Protein AF-A0A261Q5J0-F1 (afdb_monomer)

Nearest PDB structures (foldseek):
  4a2l-assembly2_C  TM=9.637E-01  e=1.304E-03  Bacteroides thetaiotaomicron VPI-5482
  4a2l-assembly2_D  TM=9.680E-01  e=1.784E-03  Bacteroides thetaiotaomicron VPI-5482
  4a2l-assembly1_A  TM=9.656E-01  e=1.675E-03  Bacteroides thetaiotaomicron VPI-5482
  4a2l-assembly1_B  TM=9.651E-01  e=2.022E-03  Bacteroides thetaiotaomicron VPI-5482
  4a2l-assembly3_F  TM=9.656E-01  e=2.153E-03  Bacteroides thetaiotaomicron VPI-5482

Solvent-accessible surface area (backbone atoms only — not comparable to full-atom values): 5368 Å² total; per-residue (Å²): 114,72,67,60,53,51,54,51,53,52,53,52,57,57,66,72,63,70,73,71,89,69,75,81,78,74,80,87,74,83,86,86,83,38,58,92,64,50,40,73,41,85,54,67,80,46,76,51,69,52,96,88,66,36,38,38,35,40,27,82,61,34,39,34,40,32,75,89,82,52,51,48,80,48,70,91,61,78,76,73,73,78,115

Mean predicted aligned error: 11.01 Å

Radius of gyration: 28.64 Å; Cα contacts (8 Å, |Δi|>4): 89; chains: 1; bounding box: 64×30×75 Å

Foldseek 3Di:
DVVVVVVVVVVVVVVVPPPDPDDPPPPPDDDDDAVVQPDQHPAFPDWDADPVGWIWTQGPQAIWTHPPRHIDGDDDDPVVVPD

Secondary structure (DSSP, 8-state):
-HHHHHHHHHHHHHHTT-S---------PPPP--GGGT-S-S-EEEEEE-TTS-EEEEETTEEE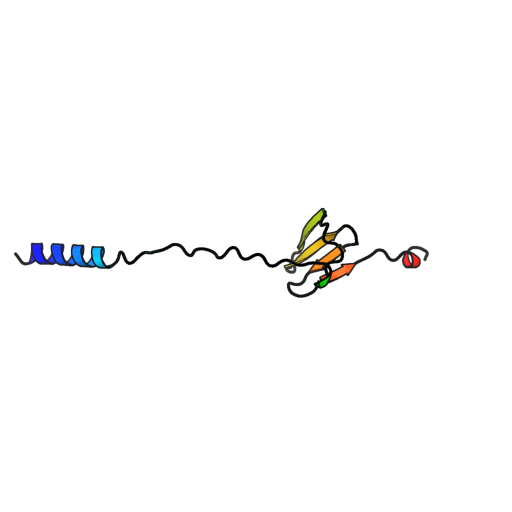EE-SS-EEEE---TTGGG-

Structure (mmCIF, N/CA/C/O backbone):
data_AF-A0A261Q5J0-F1
#
_entry.id   AF-A0A261Q5J0-F1
#
loop_
_atom_site.group_PDB
_atom_site.id
_atom_site.type_symbol
_atom_site.label_atom_id
_atom_site.label_alt_id
_atom_site.label_comp_id
_atom_site.label_asym_id
_atom_site.label_entity_id
_atom_site.label_seq_id
_atom_site.pdbx_PDB_ins_code
_atom_site.Cartn_x
_atom_site.Cartn_y
_atom_site.Cartn_z
_atom_site.occupancy
_atom_site.B_iso_or_equiv
_atom_site.auth_seq_id
_atom_site.auth_comp_id
_atom_site.auth_asym_id
_atom_site.auth_atom_id
_atom_site.pdbx_PDB_model_num
ATOM 1 N N . MET A 1 1 ? -50.958 19.636 44.022 1.00 68.50 1 MET A N 1
ATOM 2 C CA . MET A 1 1 ? -49.955 18.610 44.402 1.00 68.50 1 MET A CA 1
ATOM 3 C C . MET A 1 1 ? -49.611 17.625 43.274 1.00 68.50 1 MET A C 1
ATOM 5 O O . MET A 1 1 ? -48.436 17.461 42.987 1.00 68.50 1 MET A O 1
ATOM 9 N N . LYS A 1 2 ? -50.587 17.027 42.564 1.00 74.81 2 LYS A N 1
ATOM 10 C CA . LYS A 1 2 ? -50.333 16.046 41.477 1.00 74.81 2 LYS A CA 1
ATOM 11 C C . LYS A 1 2 ? -49.536 16.586 40.271 1.00 74.81 2 LYS A C 1
ATOM 13 O O . LYS A 1 2 ? -48.754 15.846 39.686 1.00 74.81 2 LYS A O 1
ATOM 18 N N . ILE A 1 3 ? -49.726 17.861 39.907 1.00 81.31 3 ILE A N 1
ATOM 19 C CA . ILE A 1 3 ? -49.045 18.482 38.754 1.00 81.31 3 ILE A CA 1
ATOM 20 C C . ILE A 1 3 ? -47.536 18.646 39.009 1.00 81.31 3 ILE A C 1
ATOM 22 O O . ILE A 1 3 ? -46.728 18.308 38.155 1.00 81.31 3 ILE A O 1
ATOM 26 N N . VAL A 1 4 ? -47.164 19.059 40.226 1.00 85.50 4 VAL A N 1
ATOM 27 C CA . VAL A 1 4 ? -45.767 19.266 40.646 1.00 85.50 4 VAL A CA 1
ATOM 28 C C . VAL A 1 4 ? -45.023 17.933 40.695 1.00 85.50 4 VAL A C 1
ATOM 30 O O . VAL A 1 4 ? -43.906 17.833 40.205 1.00 85.50 4 VAL A O 1
ATOM 33 N N . ILE A 1 5 ? -45.687 16.883 41.189 1.00 86.06 5 ILE A N 1
ATOM 34 C CA . ILE A 1 5 ? -45.154 15.514 41.200 1.00 86.06 5 ILE A CA 1
ATOM 35 C C . ILE A 1 5 ? -44.901 15.005 39.774 1.00 86.06 5 ILE A C 1
ATOM 37 O O . ILE A 1 5 ? -43.875 14.383 39.525 1.00 86.06 5 ILE A O 1
ATOM 41 N N . ARG A 1 6 ? -45.788 15.299 38.813 1.00 83.00 6 ARG A N 1
ATOM 42 C CA . ARG A 1 6 ? -45.591 14.917 37.403 1.00 83.00 6 ARG A CA 1
ATOM 43 C C . ARG A 1 6 ? -44.389 15.609 36.764 1.00 83.00 6 ARG A C 1
ATOM 45 O O . ARG A 1 6 ? -43.617 14.941 36.087 1.00 83.00 6 ARG A O 1
ATOM 52 N N . PHE A 1 7 ? -44.212 16.907 37.004 1.00 86.81 7 PHE A N 1
ATOM 53 C CA . PHE A 1 7 ? -43.030 17.630 36.524 1.00 86.81 7 PHE A CA 1
ATOM 54 C C . PHE A 1 7 ? -41.743 17.092 37.152 1.00 86.81 7 PHE A C 1
ATOM 56 O O . PHE A 1 7 ? -40.759 16.883 36.450 1.00 86.81 7 PHE A O 1
ATOM 63 N N . PHE A 1 8 ? -41.774 16.786 38.449 1.00 89.00 8 PHE A N 1
ATOM 64 C CA . PHE A 1 8 ? -40.633 16.209 39.151 1.00 89.00 8 PHE A CA 1
ATOM 65 C C . PHE A 1 8 ? -40.259 14.817 38.614 1.00 89.00 8 PHE A C 1
ATOM 67 O O . PHE A 1 8 ? -39.084 14.534 38.399 1.00 89.00 8 PHE A O 1
ATOM 74 N N . LEU A 1 9 ? -41.253 13.971 38.319 1.00 86.19 9 LEU A N 1
ATOM 75 C CA . LEU A 1 9 ? -41.036 12.647 37.728 1.00 86.19 9 LEU A CA 1
ATOM 76 C C . LEU A 1 9 ? -40.458 12.719 36.308 1.00 86.19 9 LEU A C 1
ATOM 78 O O . LEU A 1 9 ? -39.618 11.896 35.963 1.00 86.19 9 LEU A O 1
ATOM 82 N N . LEU A 1 10 ? -40.864 13.703 35.499 1.00 82.31 10 LEU A N 1
ATOM 83 C CA . LEU A 1 10 ? -40.319 13.901 34.151 1.00 82.31 10 LEU A CA 1
ATOM 84 C C . LEU A 1 10 ? -38.855 14.357 34.185 1.00 82.31 10 LEU A C 1
ATOM 86 O O . LEU A 1 10 ? -38.044 13.836 33.426 1.00 82.31 10 LEU A O 1
ATOM 90 N N . ILE A 1 11 ? -38.505 15.266 35.100 1.00 81.62 11 ILE A N 1
ATOM 91 C CA . ILE A 1 11 ? -37.122 15.734 35.291 1.00 81.62 11 ILE A CA 1
ATOM 92 C C .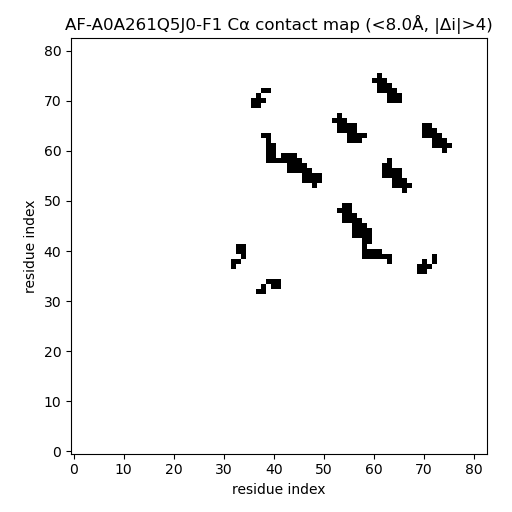 ILE A 1 11 ? -36.229 14.597 35.809 1.00 81.62 11 ILE A C 1
ATOM 94 O O . ILE A 1 11 ? -35.101 14.422 35.349 1.00 81.62 11 ILE A O 1
AT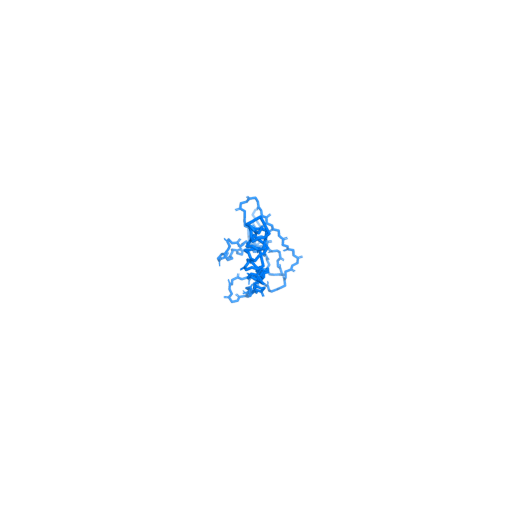OM 98 N N . LEU A 1 12 ? -36.744 13.774 36.726 1.00 80.25 12 LEU A N 1
ATOM 99 C CA . LEU A 1 12 ? -36.028 12.600 37.220 1.00 80.25 12 LEU A CA 1
ATOM 100 C C . LEU A 1 12 ? -35.791 11.571 36.101 1.00 80.25 12 LEU A C 1
ATOM 102 O O . LEU A 1 12 ? -34.711 10.995 36.018 1.00 80.25 12 LEU A O 1
ATOM 106 N N . LEU A 1 13 ? -36.761 11.388 35.198 1.00 75.38 13 LEU A N 1
ATOM 107 C CA . LEU A 1 13 ? -36.644 10.484 34.052 1.00 75.38 13 LEU A CA 1
ATOM 108 C C . LEU A 1 13 ? -35.582 10.954 33.044 1.00 75.38 13 LEU A C 1
ATOM 110 O O . LEU A 1 13 ? -34.885 10.123 32.465 1.00 75.38 13 LEU A O 1
ATOM 114 N N . THR A 1 14 ? -35.423 12.267 32.848 1.00 71.44 14 THR A N 1
ATOM 115 C CA . THR A 1 14 ? -34.381 12.809 31.961 1.00 71.44 14 THR A CA 1
ATOM 116 C C . THR A 1 14 ? -32.983 12.695 32.564 1.00 71.44 14 THR A C 1
ATOM 118 O O . THR A 1 14 ? -32.055 12.343 31.847 1.00 71.44 14 THR A O 1
ATOM 121 N N . ILE A 1 15 ? -32.830 12.899 33.878 1.00 72.62 15 ILE A N 1
ATOM 122 C CA . ILE A 1 15 ? -31.528 12.798 34.567 1.00 72.62 15 ILE A CA 1
ATOM 123 C C . ILE A 1 15 ? -31.030 11.340 34.619 1.00 72.62 15 ILE A C 1
ATOM 125 O O . ILE A 1 15 ? -29.831 11.085 34.579 1.00 72.62 15 ILE A O 1
ATOM 129 N N . LEU A 1 16 ? -31.942 10.362 34.648 1.00 66.38 16 LEU A N 1
ATOM 130 C CA . LEU A 1 16 ? -31.600 8.934 34.619 1.00 66.38 16 LEU A CA 1
ATOM 131 C C . LEU A 1 16 ? -31.140 8.424 33.236 1.00 66.38 16 LEU A C 1
ATOM 133 O O . LEU A 1 16 ? -30.687 7.285 33.145 1.00 66.38 16 LEU A O 1
ATOM 137 N N . ASN A 1 17 ? -31.245 9.234 32.174 1.00 62.59 17 ASN A N 1
ATOM 138 C CA . ASN A 1 17 ? -30.812 8.868 30.818 1.00 62.59 17 ASN A CA 1
ATOM 139 C C . ASN A 1 17 ? -29.396 9.358 30.453 1.00 62.59 17 ASN A C 1
ATOM 141 O O . ASN A 1 17 ? -28.910 9.020 29.376 1.00 62.59 17 ASN A O 1
ATOM 145 N N . ASP A 1 18 ? -28.689 10.069 31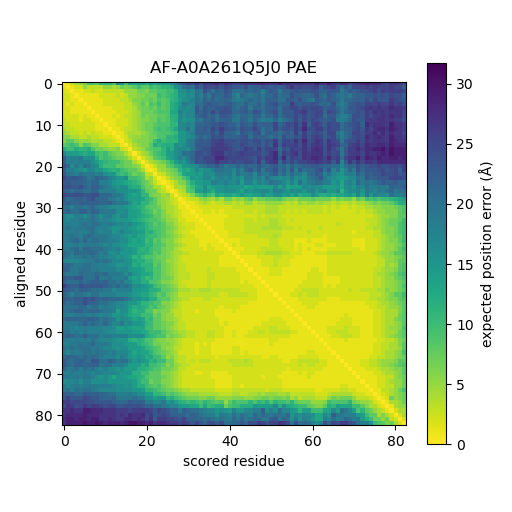.340 1.00 60.66 18 ASP A N 1
ATOM 146 C CA . ASP A 1 18 ? -27.294 10.508 31.129 1.00 60.66 18 ASP A CA 1
ATOM 147 C C . ASP A 1 18 ? -26.262 9.385 31.371 1.00 60.66 18 ASP A C 1
ATOM 149 O O . ASP A 1 18 ? -25.169 9.584 31.909 1.00 60.66 18 ASP A O 1
AT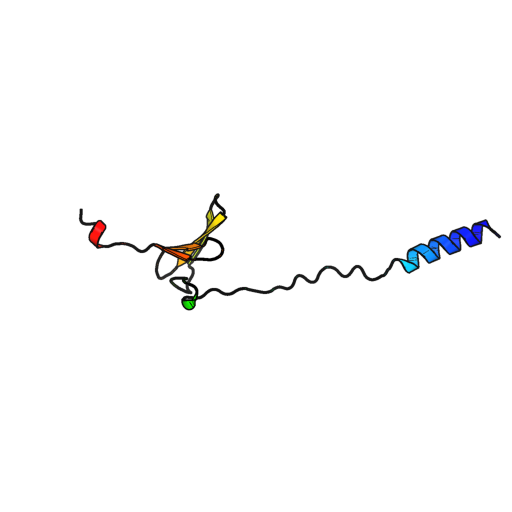OM 153 N N . ALA A 1 19 ? -26.586 8.161 30.953 1.00 62.56 19 ALA A N 1
ATOM 154 C CA . ALA A 1 19 ? -25.635 7.061 30.916 1.00 62.56 19 ALA A CA 1
ATOM 155 C C . ALA A 1 19 ? -24.673 7.258 29.731 1.00 62.56 19 ALA A C 1
ATOM 157 O O . ALA A 1 19 ? -24.823 6.640 28.684 1.00 62.56 19 ALA A O 1
ATOM 158 N N . GLY A 1 20 ? -23.706 8.165 29.908 1.00 65.25 20 GLY A N 1
ATOM 159 C CA . GLY A 1 20 ? -22.444 8.262 29.172 1.00 65.25 20 GLY A CA 1
ATOM 160 C C . GLY A 1 20 ? -22.489 7.845 27.703 1.00 65.25 20 GLY A C 1
ATOM 161 O O . GLY A 1 20 ? -22.029 6.759 27.351 1.00 65.25 20 GLY A O 1
ATOM 162 N N . LEU A 1 21 ? -22.947 8.742 26.827 1.00 65.44 21 LEU A N 1
ATOM 163 C CA . LEU A 1 21 ? -22.681 8.649 25.391 1.00 65.44 21 LEU A CA 1
ATOM 164 C C . LEU A 1 21 ? -21.190 8.937 25.145 1.00 65.44 21 LEU A C 1
ATOM 166 O O . LEU A 1 21 ? -20.804 10.014 24.696 1.00 65.44 21 LEU A O 1
ATOM 170 N N . PHE A 1 22 ? -20.321 7.987 25.488 1.00 71.69 22 PHE A N 1
ATOM 171 C CA . PHE A 1 22 ? -18.923 8.047 25.091 1.00 71.69 22 PHE A CA 1
ATOM 172 C C . PHE A 1 22 ? -18.863 7.893 23.572 1.00 71.69 22 PHE A C 1
ATOM 174 O O . PHE A 1 22 ? -19.313 6.888 23.021 1.00 71.69 22 PHE A O 1
ATOM 181 N N . ALA A 1 23 ? -18.302 8.887 22.884 1.00 74.69 23 ALA A N 1
ATOM 182 C CA . ALA A 1 23 ? -17.969 8.743 21.476 1.00 74.69 23 ALA A CA 1
ATOM 183 C C . ALA A 1 23 ? -17.099 7.490 21.290 1.00 74.69 23 ALA A C 1
ATOM 185 O O . ALA A 1 23 ? -16.181 7.243 22.078 1.00 74.69 23 ALA A O 1
ATOM 186 N N . GLN A 1 24 ? -17.380 6.698 20.252 1.00 74.56 24 GLN A N 1
ATOM 187 C CA . GLN A 1 24 ? -16.575 5.523 19.937 1.00 74.56 24 GLN A CA 1
ATOM 188 C C . GLN A 1 24 ? -15.114 5.949 19.753 1.00 74.56 24 GLN A C 1
ATOM 190 O O . GLN A 1 24 ? -14.765 6.685 18.828 1.00 74.56 24 GLN A O 1
ATOM 195 N N . LYS A 1 25 ? -14.242 5.507 20.660 1.00 69.94 25 LYS A N 1
ATOM 196 C CA . LYS A 1 25 ? -12.803 5.679 20.499 1.00 69.94 25 LYS A CA 1
ATOM 197 C C . LYS A 1 25 ? -12.408 4.809 19.314 1.00 69.94 25 LYS A C 1
ATOM 199 O O . LYS A 1 25 ? -12.348 3.593 19.461 1.00 69.94 25 LYS A O 1
ATOM 204 N N . LEU A 1 26 ? -12.221 5.406 18.137 1.00 74.50 26 LEU A N 1
ATOM 205 C CA . LEU A 1 26 ? -11.817 4.664 16.948 1.00 74.50 26 LEU A CA 1
ATOM 206 C C . LEU A 1 26 ? -10.442 4.048 17.251 1.00 74.50 26 LEU A C 1
ATOM 208 O O . LEU A 1 26 ? -9.490 4.806 17.466 1.00 74.50 26 LEU A O 1
ATOM 212 N N . PRO A 1 27 ? -10.307 2.713 17.349 1.00 72.62 27 PRO A N 1
ATOM 213 C CA . PRO A 1 27 ? -9.001 2.116 17.540 1.00 72.62 27 PRO A CA 1
ATOM 214 C C . PRO A 1 27 ? -8.192 2.405 16.275 1.00 72.62 27 PRO A C 1
ATOM 216 O O . PRO A 1 27 ? -8.431 1.821 15.221 1.00 72.62 27 PRO A O 1
ATOM 219 N N . LEU A 1 28 ? -7.257 3.349 16.370 1.00 80.38 28 LEU A N 1
ATOM 220 C CA . LEU A 1 28 ? -6.276 3.643 15.328 1.00 80.38 28 LEU A CA 1
ATOM 221 C C . LEU A 1 28 ? -5.249 2.505 15.308 1.00 80.38 28 LEU A C 1
ATOM 223 O O . LEU A 1 28 ? -4.133 2.633 15.803 1.00 80.38 28 LEU A O 1
ATOM 227 N N . GLY A 1 29 ? -5.674 1.347 14.809 1.00 86.12 29 GLY A N 1
ATOM 228 C CA . GLY A 1 29 ? -4.798 0.233 14.488 1.00 86.12 29 GLY A CA 1
ATOM 229 C C . GLY A 1 29 ? -4.270 0.404 13.071 1.00 86.12 29 GLY A C 1
ATOM 230 O O . GLY A 1 29 ? -5.052 0.550 12.132 1.00 86.12 29 GLY A O 1
ATOM 231 N N . PHE A 1 30 ? -2.951 0.369 12.908 1.00 89.38 30 PHE A N 1
ATOM 232 C CA . PHE A 1 30 ? -2.324 0.342 11.591 1.00 89.38 30 PHE A CA 1
ATOM 233 C C . PHE A 1 30 ? -1.945 -1.092 11.245 1.00 89.38 30 PHE A C 1
ATOM 235 O O . PHE A 1 30 ? -1.344 -1.798 12.054 1.00 89.38 30 PHE A O 1
ATOM 242 N N . LYS A 1 31 ? -2.281 -1.514 10.026 1.00 91.00 31 LYS A N 1
ATOM 243 C CA . LYS A 1 31 ? -1.736 -2.733 9.436 1.00 91.00 31 LYS A CA 1
ATOM 244 C C . LYS A 1 31 ? -0.576 -2.339 8.532 1.00 91.00 31 LYS A C 1
ATOM 246 O O . LYS A 1 31 ? -0.768 -1.579 7.585 1.00 91.00 31 LYS A O 1
ATOM 251 N N . SER A 1 32 ? 0.603 -2.863 8.831 1.00 92.94 32 SER A N 1
ATOM 252 C CA . SER A 1 32 ? 1.805 -2.631 8.036 1.00 92.94 32 SER A CA 1
ATOM 253 C C . SER A 1 32 ? 1.996 -3.758 7.030 1.00 92.94 32 SER A C 1
ATOM 255 O O . SER A 1 32 ? 1.777 -4.921 7.362 1.00 92.94 32 SER A O 1
ATOM 257 N N . TYR A 1 33 ? 2.427 -3.401 5.824 1.00 95.19 33 TYR A N 1
ATOM 258 C CA . TYR A 1 33 ? 2.863 -4.337 4.793 1.00 95.19 33 TYR A CA 1
ATOM 259 C C . TYR A 1 33 ? 4.323 -4.054 4.452 1.00 95.19 33 TYR A C 1
ATOM 261 O O . TYR A 1 33 ? 4.757 -2.902 4.427 1.00 95.19 33 TYR A O 1
ATOM 269 N N . SER A 1 34 ? 5.074 -5.115 4.200 1.00 94.75 34 SER A N 1
ATOM 270 C CA . SER A 1 34 ? 6.506 -5.098 3.929 1.00 94.75 34 SER A CA 1
ATOM 271 C C . SER A 1 34 ? 6.844 -5.997 2.742 1.00 94.75 34 SER A C 1
ATOM 273 O O . SER A 1 34 ? 5.973 -6.648 2.161 1.00 94.75 34 SER A O 1
ATOM 275 N N . ASN A 1 35 ? 8.133 -6.106 2.418 1.00 95.06 35 ASN A N 1
ATOM 276 C CA . ASN A 1 35 ? 8.603 -7.060 1.416 1.00 95.06 35 ASN A CA 1
ATOM 277 C C . ASN A 1 35 ? 8.221 -8.510 1.724 1.00 95.06 35 ASN A C 1
ATOM 279 O O . ASN A 1 35 ? 7.988 -9.291 0.806 1.00 95.06 35 ASN A O 1
ATOM 283 N N . LYS A 1 36 ? 8.097 -8.865 3.010 1.00 95.38 36 LYS A N 1
ATOM 284 C CA . LYS A 1 36 ? 7.669 -10.207 3.434 1.00 95.38 36 LYS A CA 1
ATOM 285 C C . LYS A 1 36 ? 6.211 -10.500 3.076 1.00 95.38 36 LYS A C 1
ATOM 287 O O . LYS A 1 36 ? 5.847 -11.661 2.948 1.00 95.38 36 LYS A O 1
ATOM 292 N N . ASP A 1 37 ? 5.412 -9.454 2.885 1.00 95.56 37 ASP A N 1
ATOM 293 C CA . ASP A 1 37 ? 3.988 -9.534 2.559 1.00 95.56 37 ASP A CA 1
ATOM 294 C C . ASP A 1 37 ? 3.725 -9.411 1.046 1.00 95.56 37 ASP A C 1
ATOM 296 O O . ASP A 1 37 ? 2.575 -9.421 0.615 1.00 95.56 37 ASP A O 1
ATOM 300 N N . GLY A 1 38 ? 4.782 -9.293 0.231 1.00 95.44 38 GLY A N 1
ATOM 301 C CA . GLY A 1 38 ? 4.707 -9.244 -1.233 1.00 95.44 38 GLY A CA 1
ATOM 302 C C . GLY A 1 38 ? 4.868 -7.856 -1.862 1.00 95.44 38 GLY A C 1
ATOM 303 O O . GLY A 1 38 ? 4.862 -7.758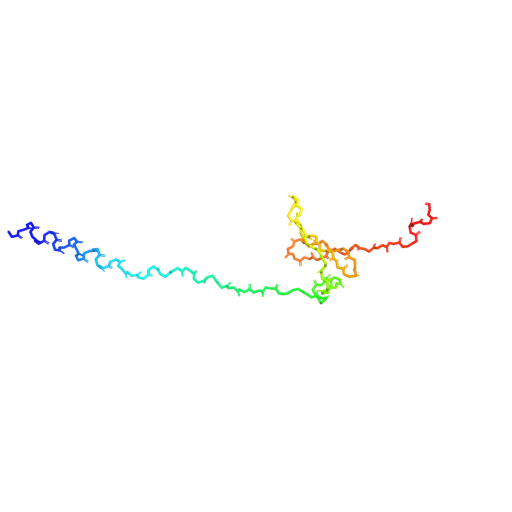 -3.087 1.00 95.44 38 GLY A O 1
ATOM 304 N N . LEU A 1 39 ? 5.045 -6.793 -1.069 1.00 97.19 39 LEU A N 1
ATOM 305 C CA . LEU A 1 39 ? 5.374 -5.461 -1.589 1.00 97.19 39 LEU A CA 1
ATOM 306 C C . LEU A 1 39 ? 6.807 -5.455 -2.151 1.00 97.19 39 LEU A C 1
ATOM 308 O O . LEU A 1 39 ? 7.732 -5.900 -1.481 1.00 97.19 39 LEU A O 1
ATOM 312 N N . SER A 1 40 ? 7.041 -4.945 -3.359 1.00 97.19 40 SER A N 1
ATOM 313 C CA . SER A 1 40 ? 8.391 -5.039 -3.943 1.00 97.19 40 SER A CA 1
ATOM 314 C C . SER A 1 40 ? 9.441 -4.128 -3.292 1.00 97.19 40 SER A C 1
ATOM 316 O O . SER A 1 40 ? 10.600 -4.524 -3.208 1.00 97.19 40 SER A O 1
ATOM 318 N N . SER A 1 41 ? 9.064 -2.961 -2.759 1.00 96.94 41 SER A N 1
ATOM 319 C CA . SER A 1 41 ? 9.942 -2.099 -1.951 1.00 96.94 41 SER A CA 1
ATOM 320 C C . SER A 1 41 ? 9.150 -1.324 -0.895 1.00 96.94 41 SER A C 1
ATOM 322 O O . SER A 1 41 ? 8.025 -0.893 -1.144 1.00 96.94 41 SER A O 1
ATOM 324 N N . SER A 1 42 ? 9.748 -1.122 0.284 1.00 95.38 42 SER A N 1
ATOM 325 C CA . SER A 1 42 ? 9.201 -0.262 1.343 1.00 95.38 42 SER A CA 1
ATOM 326 C C . SER A 1 42 ? 9.231 1.228 0.985 1.00 95.38 42 SER A C 1
ATOM 328 O O . SER A 1 42 ? 8.541 2.025 1.620 1.00 95.38 42 SER A O 1
ATOM 330 N N . THR A 1 43 ? 10.020 1.613 -0.021 1.00 96.69 43 THR A N 1
ATOM 331 C CA . THR A 1 43 ? 10.087 2.982 -0.534 1.00 96.69 43 THR A CA 1
ATOM 332 C C . THR A 1 43 ? 8.963 3.195 -1.547 1.00 96.69 43 THR A C 1
ATOM 334 O O . THR A 1 43 ? 9.052 2.750 -2.693 1.00 96.69 43 THR A O 1
ATOM 337 N N . ILE A 1 44 ? 7.893 3.872 -1.123 1.00 97.56 44 ILE A N 1
ATOM 338 C CA . ILE A 1 44 ? 6.735 4.205 -1.964 1.00 97.56 44 ILE A CA 1
ATOM 339 C C . ILE A 1 44 ? 6.826 5.680 -2.370 1.00 97.56 44 ILE A C 1
ATOM 341 O O . ILE A 1 44 ? 6.838 6.560 -1.513 1.00 97.56 44 ILE A O 1
ATOM 345 N N . TYR A 1 45 ? 6.851 5.953 -3.675 1.00 98.19 45 TYR A N 1
ATOM 346 C CA . TYR A 1 45 ? 6.884 7.316 -4.220 1.00 98.19 45 TYR A CA 1
ATOM 347 C C . TYR A 1 45 ? 5.494 7.882 -4.500 1.00 98.19 45 TYR A C 1
ATOM 349 O O . TYR A 1 45 ? 5.284 9.090 -4.424 1.00 98.19 45 TYR A O 1
ATOM 357 N N . SER A 1 46 ? 4.540 7.024 -4.864 1.00 98.12 46 SER A N 1
ATOM 358 C CA . SER A 1 46 ? 3.178 7.445 -5.183 1.00 98.12 46 SER A CA 1
ATOM 359 C C . SER A 1 46 ? 2.182 6.321 -4.934 1.00 98.12 46 SER A C 1
ATOM 361 O O . SER A 1 46 ? 2.519 5.141 -5.054 1.00 98.12 46 SER A O 1
ATOM 363 N N . LEU A 1 47 ? 0.951 6.699 -4.594 1.00 97.81 47 LEU A N 1
ATOM 364 C CA . LEU A 1 47 ? -0.155 5.788 -4.343 1.00 97.81 47 LEU A CA 1
ATOM 365 C C . LEU A 1 47 ? -1.447 6.356 -4.932 1.00 97.81 47 LEU A C 1
ATOM 367 O O . LEU A 1 47 ? -1.783 7.517 -4.699 1.00 97.81 47 LEU A O 1
ATOM 371 N N . CYS A 1 48 ? -2.199 5.530 -5.654 1.00 98.31 48 CYS A N 1
ATOM 372 C CA . CYS A 1 48 ? -3.543 5.873 -6.112 1.00 98.31 48 CYS A CA 1
ATOM 373 C C . CYS A 1 48 ? -4.483 4.665 -6.037 1.00 98.31 48 CYS A C 1
ATOM 375 O O . CYS A 1 48 ? -4.045 3.517 -6.000 1.00 98.31 48 CYS A O 1
ATOM 377 N N . LYS A 1 49 ? -5.792 4.924 -5.992 1.00 98.38 49 LYS A N 1
ATOM 378 C CA . LYS A 1 49 ? -6.829 3.893 -6.100 1.00 98.38 49 LYS A CA 1
ATOM 379 C C . LYS A 1 49 ? -7.501 4.020 -7.458 1.00 98.38 49 LYS A C 1
ATOM 381 O O . LYS A 1 49 ? -7.850 5.133 -7.848 1.00 98.38 49 LYS A O 1
ATOM 386 N N . ASP A 1 50 ? -7.702 2.910 -8.153 1.00 98.06 50 ASP A N 1
ATOM 387 C CA . ASP A 1 50 ? -8.456 2.917 -9.404 1.00 98.06 50 ASP A CA 1
ATOM 388 C C . ASP A 1 50 ? -9.975 2.776 -9.184 1.00 98.06 50 ASP A C 1
ATOM 390 O O . ASP A 1 50 ? -10.469 2.628 -8.062 1.00 98.06 50 ASP A O 1
ATOM 394 N N . HIS A 1 51 ? -10.735 2.837 -10.279 1.00 98.06 51 HIS A N 1
ATOM 395 C CA . HIS A 1 51 ? -12.196 2.723 -10.265 1.00 98.06 51 HIS A CA 1
ATOM 396 C C . HIS A 1 51 ? -12.700 1.325 -9.868 1.00 98.06 51 HIS A C 1
ATOM 398 O O . HIS A 1 51 ? -13.847 1.195 -9.451 1.00 98.06 51 HIS A O 1
ATOM 404 N N . PHE A 1 52 ? -11.857 0.293 -9.970 1.00 97.75 52 PHE A N 1
ATOM 405 C CA . PHE A 1 52 ? -12.178 -1.070 -9.540 1.00 97.75 52 PHE A CA 1
ATOM 406 C C . PHE A 1 52 ? -11.858 -1.303 -8.058 1.00 97.75 52 PHE A C 1
ATOM 408 O O . PHE A 1 52 ? -12.201 -2.348 -7.512 1.00 97.75 52 PHE A O 1
ATOM 415 N N . GLY A 1 53 ? -11.231 -0.327 -7.395 1.00 97.44 53 GLY A N 1
ATOM 416 C CA . GLY A 1 53 ? -10.872 -0.393 -5.984 1.00 97.44 53 GLY A CA 1
ATOM 417 C C . GLY A 1 53 ? -9.479 -0.959 -5.714 1.00 97.44 53 GLY A C 1
ATOM 418 O O . GLY A 1 53 ? -9.122 -1.090 -4.544 1.00 97.44 53 GLY A O 1
ATOM 419 N N . PHE A 1 54 ? -8.675 -1.248 -6.742 1.00 98.38 54 PHE A N 1
ATOM 420 C CA . PHE A 1 54 ? -7.290 -1.668 -6.538 1.00 98.38 54 PHE A CA 1
ATOM 421 C C . PHE A 1 54 ? -6.427 -0.482 -6.119 1.00 98.38 54 PHE A C 1
ATOM 423 O O . PHE A 1 54 ? -6.569 0.626 -6.646 1.00 98.38 54 PHE A O 1
ATOM 430 N N . LEU A 1 55 ? -5.491 -0.728 -5.201 1.00 98.25 55 LEU A N 1
ATOM 431 C CA . LEU A 1 55 ? -4.445 0.236 -4.875 1.00 98.25 55 LEU A CA 1
ATOM 432 C C . LEU A 1 55 ? -3.236 0.002 -5.772 1.00 98.25 55 LEU A C 1
ATOM 434 O O . LEU A 1 55 ? -2.732 -1.113 -5.873 1.00 98.25 55 LEU A O 1
ATOM 438 N N . TRP A 1 56 ? -2.754 1.068 -6.389 1.00 98.50 56 TRP A N 1
ATOM 439 C CA . TRP A 1 56 ? -1.540 1.094 -7.184 1.00 98.50 56 TRP A CA 1
ATOM 440 C C . TRP A 1 56 ? -0.465 1.851 -6.418 1.00 98.50 56 TRP A C 1
ATOM 442 O O . TRP A 1 56 ? -0.689 2.985 -5.998 1.00 98.50 56 TRP A O 1
ATOM 452 N N . LEU A 1 57 ? 0.690 1.216 -6.227 1.00 98.56 57 LEU A N 1
ATOM 453 C CA . LEU A 1 57 ? 1.824 1.764 -5.492 1.00 98.56 57 LEU A CA 1
ATOM 454 C C . LEU A 1 57 ? 3.047 1.798 -6.407 1.00 98.56 57 LEU A C 1
ATOM 456 O O . LEU A 1 57 ? 3.553 0.749 -6.819 1.00 98.56 57 LEU A O 1
ATOM 460 N N . ALA A 1 58 ? 3.520 3.002 -6.719 1.00 98.19 58 ALA A N 1
ATOM 461 C CA . ALA A 1 58 ? 4.790 3.200 -7.400 1.00 98.19 58 ALA A CA 1
ATOM 462 C C . ALA A 1 58 ? 5.907 3.092 -6.362 1.00 98.19 58 ALA A C 1
ATOM 464 O O . ALA A 1 58 ? 6.001 3.928 -5.461 1.00 98.19 58 ALA A O 1
ATOM 465 N N . THR A 1 59 ? 6.723 2.049 -6.474 1.00 97.94 59 THR A N 1
ATOM 466 C CA . THR A 1 59 ? 7.822 1.789 -5.543 1.00 97.94 59 THR A CA 1
ATOM 467 C C . THR A 1 59 ? 9.164 1.878 -6.255 1.00 97.94 59 THR A C 1
ATOM 469 O O . THR A 1 59 ? 9.223 1.875 -7.485 1.00 97.94 59 THR A O 1
ATOM 472 N N . GLU A 1 60 ? 10.240 1.933 -5.480 1.00 97.19 60 GLU A N 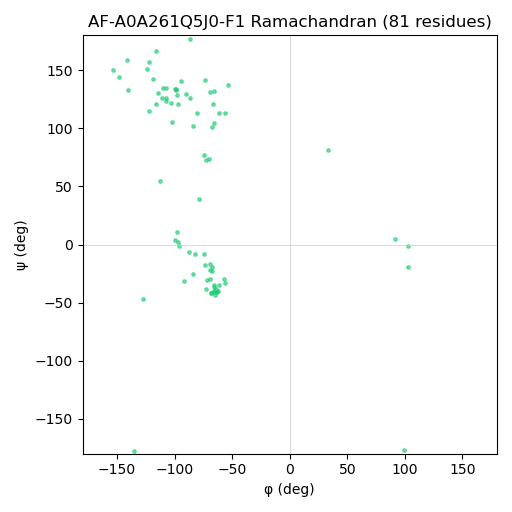1
ATOM 473 C CA . GLU A 1 60 ? 11.614 1.890 -5.996 1.00 97.19 60 GLU A CA 1
ATOM 474 C C . GLU A 1 60 ? 11.912 0.646 -6.847 1.00 97.19 60 GLU A C 1
ATOM 476 O O . GLU A 1 60 ? 12.626 0.747 -7.839 1.00 97.19 60 GLU A O 1
ATOM 481 N N . ASP A 1 61 ? 11.305 -0.501 -6.530 1.00 96.50 61 ASP A N 1
ATOM 482 C CA . ASP A 1 61 ? 11.491 -1.760 -7.265 1.00 96.50 61 ASP A CA 1
ATOM 483 C C . ASP A 1 61 ? 10.204 -2.182 -7.996 1.00 96.50 61 ASP A C 1
ATOM 485 O O . ASP A 1 61 ? 9.654 -3.271 -7.811 1.00 96.50 61 ASP A O 1
ATOM 489 N N . GLY A 1 62 ? 9.671 -1.278 -8.816 1.00 96.69 62 GLY A N 1
ATOM 490 C CA . GLY A 1 62 ? 8.550 -1.556 -9.714 1.00 96.69 62 GLY A CA 1
ATOM 491 C C . GLY A 1 62 ? 7.181 -1.096 -9.211 1.00 96.69 62 GLY A C 1
ATOM 492 O O . GLY A 1 62 ? 7.026 -0.451 -8.171 1.00 96.69 62 GLY A O 1
ATOM 493 N N . LEU A 1 63 ? 6.157 -1.411 -10.003 1.00 98.12 63 LEU A N 1
ATOM 494 C CA . LEU A 1 63 ? 4.773 -1.011 -9.756 1.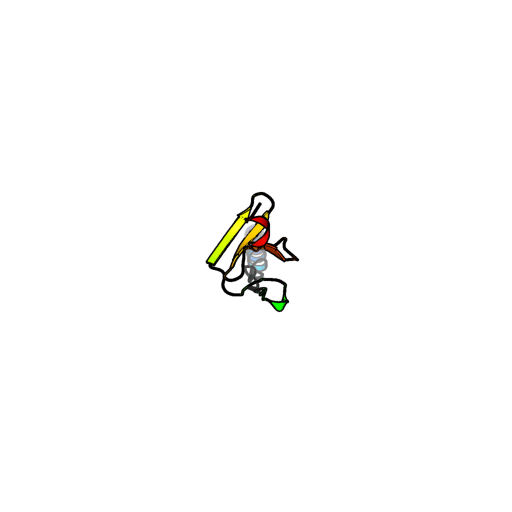00 98.12 63 LEU A CA 1
ATOM 495 C C . LEU A 1 63 ? 4.009 -2.160 -9.093 1.00 98.12 63 LEU A C 1
ATOM 497 O O . LEU A 1 63 ? 3.996 -3.279 -9.603 1.00 98.12 63 LEU A O 1
ATOM 501 N N . ASN A 1 64 ? 3.340 -1.886 -7.978 1.00 98.62 64 ASN A N 1
ATOM 502 C CA . ASN A 1 64 ? 2.561 -2.879 -7.243 1.00 98.62 64 ASN A CA 1
ATOM 503 C C . ASN A 1 64 ? 1.070 -2.577 -7.380 1.00 98.62 64 ASN A C 1
ATOM 505 O O . ASN A 1 64 ? 0.655 -1.437 -7.190 1.00 98.62 64 ASN A O 1
ATOM 509 N N . ARG A 1 65 ? 0.262 -3.605 -7.645 1.00 98.38 65 ARG A N 1
ATOM 510 C CA . ARG A 1 65 ? -1.200 -3.548 -7.539 1.00 98.38 65 ARG A CA 1
ATOM 511 C C . ARG A 1 65 ? -1.657 -4.405 -6.368 1.00 98.38 65 ARG A C 1
ATOM 513 O O . ARG A 1 65 ? -1.335 -5.589 -6.332 1.00 98.38 65 ARG A O 1
ATOM 520 N N . PHE A 1 66 ? -2.432 -3.834 -5.460 1.00 98.44 66 PHE A N 1
ATOM 521 C CA . PHE A 1 66 ? -2.931 -4.492 -4.261 1.00 98.44 66 PHE A CA 1
ATOM 522 C C . PHE A 1 66 ? -4.455 -4.630 -4.298 1.00 98.44 66 PHE A C 1
ATOM 524 O O . PHE A 1 66 ? -5.163 -3.658 -4.570 1.00 98.44 66 PHE A O 1
ATOM 531 N N . ASP A 1 67 ? -4.950 -5.838 -4.026 1.00 97.19 67 ASP A N 1
ATOM 532 C CA . ASP A 1 67 ? -6.381 -6.189 -4.053 1.00 97.19 67 ASP A CA 1
ATOM 533 C C . ASP A 1 67 ? -7.058 -6.207 -2.669 1.00 97.19 67 ASP A C 1
ATOM 535 O O . ASP A 1 67 ? -8.231 -6.555 -2.556 1.00 97.19 67 ASP A O 1
ATOM 539 N N . GLY A 1 68 ? -6.330 -5.828 -1.615 1.00 95.19 68 GLY A N 1
ATOM 540 C CA . GLY A 1 68 ? -6.776 -5.940 -0.222 1.00 95.19 68 GLY A CA 1
ATOM 541 C C . GLY A 1 68 ? -6.149 -7.121 0.522 1.00 95.19 68 GLY A C 1
ATOM 542 O O . GLY A 1 68 ? -6.088 -7.097 1.753 1.00 95.19 68 GLY A O 1
ATOM 543 N N . THR A 1 69 ? -5.625 -8.107 -0.211 1.00 95.50 69 THR A N 1
ATOM 544 C CA . THR A 1 69 ? -4.981 -9.307 0.339 1.00 95.50 69 THR A CA 1
ATOM 545 C C . THR A 1 69 ? -3.588 -9.537 -0.244 1.00 95.50 69 THR A C 1
ATOM 547 O O . THR A 1 69 ? -2.652 -9.769 0.515 1.00 95.50 69 THR A O 1
ATOM 550 N N . ASN A 1 70 ? -3.434 -9.440 -1.566 1.00 96.69 70 ASN A N 1
ATOM 551 C CA . ASN A 1 70 ? -2.226 -9.808 -2.297 1.00 96.69 70 ASN A CA 1
ATOM 552 C C . ASN A 1 70 ? -1.689 -8.654 -3.147 1.00 96.69 70 ASN A C 1
ATOM 554 O O . ASN A 1 70 ? -2.444 -7.831 -3.673 1.00 96.69 70 ASN A O 1
ATOM 558 N N . PHE A 1 71 ? -0.369 -8.651 -3.342 1.00 98.06 71 PHE A N 1
ATOM 559 C CA . PHE A 1 71 ? 0.323 -7.759 -4.268 1.00 98.06 71 PHE A CA 1
ATOM 560 C C . PHE A 1 71 ? 0.634 -8.475 -5.584 1.00 98.06 71 PHE A C 1
ATOM 562 O O . PHE A 1 71 ? 1.168 -9.583 -5.605 1.00 98.06 71 PHE A O 1
ATOM 569 N N . LYS A 1 72 ? 0.350 -7.806 -6.702 1.00 98.00 72 LYS A N 1
ATOM 570 C CA . LYS A 1 72 ? 0.860 -8.158 -8.028 1.00 98.00 72 LYS A CA 1
ATOM 571 C C . LYS A 1 72 ? 1.917 -7.143 -8.443 1.00 98.00 72 LYS A C 1
ATOM 573 O O . LYS A 1 72 ? 1.622 -5.951 -8.513 1.00 98.00 72 LYS A O 1
ATOM 578 N N . ILE A 1 73 ? 3.118 -7.627 -8.747 1.00 98.00 73 ILE A N 1
ATOM 579 C CA . ILE A 1 73 ? 4.270 -6.789 -9.090 1.00 98.00 73 ILE A CA 1
ATOM 580 C C . ILE A 1 73 ? 4.433 -6.723 -10.610 1.00 98.00 73 ILE A C 1
ATOM 582 O O . ILE A 1 73 ? 4.402 -7.745 -11.297 1.00 98.00 73 ILE A O 1
ATOM 586 N N . TYR A 1 74 ? 4.644 -5.516 -11.122 1.00 97.38 74 TYR A N 1
ATOM 587 C CA . TYR A 1 74 ? 4.959 -5.226 -12.513 1.00 97.38 74 TYR A CA 1
ATOM 588 C C . TYR A 1 74 ? 6.363 -4.622 -12.580 1.00 97.38 74 TYR A C 1
ATOM 590 O O . TYR A 1 74 ? 6.633 -3.578 -11.982 1.00 97.38 74 TYR A O 1
ATOM 598 N N . ARG A 1 75 ? 7.253 -5.286 -13.320 1.00 95.31 75 ARG A N 1
ATOM 599 C CA . ARG A 1 75 ? 8.611 -4.816 -13.614 1.00 95.31 75 ARG A CA 1
ATOM 600 C C . ARG A 1 75 ? 8.803 -4.723 -15.121 1.00 95.31 75 ARG A C 1
ATOM 602 O O . ARG A 1 75 ? 8.096 -5.381 -15.883 1.00 95.31 75 ARG A O 1
ATOM 609 N N . HIS A 1 76 ? 9.753 -3.894 -15.531 1.00 91.19 76 HIS A N 1
ATOM 610 C CA . HIS A 1 76 ? 10.168 -3.815 -16.923 1.00 91.19 76 HIS A CA 1
ATOM 611 C C . HIS A 1 76 ? 10.833 -5.132 -17.351 1.00 91.19 76 HIS A C 1
ATOM 613 O O . HIS A 1 76 ? 11.704 -5.645 -16.649 1.00 91.19 76 HIS A O 1
ATOM 619 N N . ASP A 1 77 ? 10.423 -5.661 -18.502 1.00 91.00 77 ASP A N 1
ATOM 620 C CA . ASP A 1 77 ? 11.022 -6.834 -19.139 1.00 91.00 77 ASP A CA 1
ATOM 621 C C . ASP A 1 77 ? 11.914 -6.358 -20.290 1.00 91.00 77 ASP A C 1
ATOM 623 O O . ASP A 1 77 ? 11.421 -5.924 -21.330 1.00 91.00 77 ASP A O 1
ATOM 627 N N . ALA A 1 78 ? 13.231 -6.402 -20.082 1.00 86.56 78 ALA A N 1
ATOM 628 C CA . ALA A 1 78 ? 14.203 -5.863 -21.030 1.00 86.56 78 ALA A CA 1
ATOM 629 C C . ALA A 1 78 ? 14.297 -6.656 -22.344 1.00 86.56 78 ALA A C 1
ATOM 631 O O . ALA A 1 78 ? 14.726 -6.098 -23.355 1.00 86.56 78 ALA A O 1
ATOM 632 N N . GLU A 1 79 ? 13.893 -7.928 -22.353 1.00 83.44 79 GLU A N 1
ATOM 633 C CA . GLU A 1 79 ? 13.996 -8.780 -23.542 1.00 83.44 79 GLU A CA 1
ATOM 634 C C . GLU A 1 79 ? 12.805 -8.594 -24.492 1.00 83.44 79 GLU A C 1
ATOM 636 O O . GLU A 1 79 ? 12.954 -8.740 -25.704 1.00 83.44 79 GLU A O 1
ATOM 641 N N . LYS A 1 80 ? 11.641 -8.164 -23.986 1.00 74.50 80 LYS A N 1
ATOM 642 C CA . LYS A 1 80 ? 10.470 -7.843 -24.826 1.00 74.50 80 LYS A CA 1
ATOM 643 C C . LYS A 1 80 ? 10.587 -6.541 -25.612 1.00 74.50 80 LYS A C 1
ATOM 645 O O . LYS A 1 80 ? 9.841 -6.350 -26.564 1.00 74.50 80 LYS A O 1
ATOM 650 N N . THR A 1 81 ? 11.506 -5.658 -25.240 1.00 67.19 81 THR A N 1
ATOM 651 C CA . THR A 1 81 ? 11.678 -4.344 -25.880 1.00 67.19 81 THR A CA 1
ATOM 652 C C . THR A 1 81 ? 12.516 -4.415 -27.170 1.00 67.19 81 THR A C 1
ATOM 654 O O . THR A 1 81 ? 12.610 -3.427 -27.890 1.00 67.19 81 THR A O 1
ATOM 657 N N . LYS A 1 82 ? 13.128 -5.567 -27.487 1.00 61.88 82 LYS A N 1
ATOM 658 C CA . LYS A 1 82 ? 14.024 -5.754 -28.648 1.00 61.88 82 LYS A CA 1
ATOM 659 C C . LYS A 1 82 ? 13.358 -6.386 -29.889 1.00 61.88 82 LYS A C 1
ATOM 661 O O . LYS A 1 82 ? 14.085 -6.783 -30.798 1.00 61.88 82 LYS A O 1
ATOM 666 N N . ALA A 1 83 ? 12.029 -6.512 -29.921 1.00 51.72 83 ALA A N 1
ATOM 667 C CA . ALA A 1 83 ? 11.269 -7.116 -31.025 1.00 51.72 83 ALA A CA 1
ATOM 668 C C . ALA A 1 83 ? 10.506 -6.075 -31.853 1.00 51.72 83 ALA 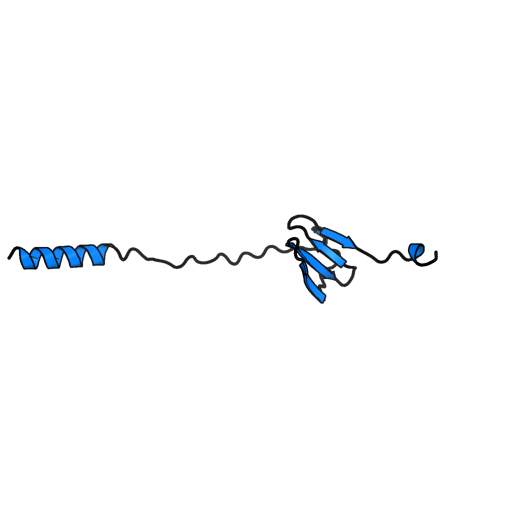A C 1
ATOM 670 O O . ALA A 1 83 ? 9.996 -5.106 -31.246 1.00 51.72 83 ALA A O 1
#

pLDDT: mean 87.38, std 12.4, range [51.72, 98.62]

Sequence (83 aa):
MKIVIRFFLLILLTILNDAGLFAQKLPLGFKSYSNKDGLSSSTIYSLCKDHFGFLWLATEDGLNRFDGTNFKIYRHDAEKTKA